Protein AF-A0A958GA32-F1 (afdb_monomer)

Nearest PDB structures (foldseek):
  3kow-assembly4_B  TM=4.285E-01  e=5.806E-02  Acetoanaerobium sticklandii
  7nn4-assembly2_C  TM=4.479E-01  e=2.419E-01  Mycobacterium tuberculosis H37Rv
  8ezj-assembly1_D  TM=4.634E-01  e=1.148E+00  Saccharomyces cerevisiae
  5ucz-assembly1_B  TM=3.513E-01  e=8.573E+00  Helicobacter pylori 26695
  5ud0-assembly1_B  TM=3.486E-01  e=9.148E+00  Helicobacter pylori 26695

Mean predicted aligned error: 6.43 Å

pLDDT: mean 83.07, std 12.62, range [44.09, 96.19]

Foldseek 3Di:
DDDLQRVVVVVVCVQFVQAQEEEEPAADVVVDDCPDPVCSNCVCQVVCVPDRYHYDHHHADDLVLLVVLLVPHRYEYEYEDDDDADPVVVVSLVVRLVSLVSSVVSVYAYEYEDPDLFPPHHPCRPVSVVSVVSVVVRHPYYHYPDPVNPD

Radius of gyration: 15.38 Å; Cα contacts (8 Å, |Δi|>4): 217; chains: 1; bounding box: 42×34×39 Å

Secondary structure (DSSP, 8-state):
---HHHHHHHHHHHH-TT--EEEEES-HHHH-STT-HHHHHHHHHHTT-STT-EEEE-SS--THHHHHHHTT--EEEEE------SHHHHHHHHHHHHHHHHHHHTT-EEEEEE--SS-SS-S-HHHHHHHHHHHHTS-SEEEESSGGGG-

Structure (mmCIF, N/CA/C/O backbone):
data_AF-A0A958GA32-F1
#
_entry.id   AF-A0A958GA32-F1
#
loop_
_atom_site.group_PDB
_atom_site.id
_atom_site.type_symbol
_atom_site.label_atom_id
_atom_site.label_alt_id
_atom_site.label_comp_id
_atom_site.label_asym_id
_atom_site.label_entity_id
_atom_site.label_seq_id
_atom_site.pdbx_PDB_ins_code
_atom_site.Cartn_x
_atom_site.Cartn_y
_atom_site.Cartn_z
_atom_site.occupancy
_atom_site.B_iso_or_equiv
_atom_site.auth_seq_id
_atom_site.auth_comp_id
_atom_site.auth_asym_id
_atom_site.auth_atom_id
_atom_site.pdbx_PDB_model_num
ATOM 1 N N . MET A 1 1 ? -22.340 12.112 -6.429 1.00 60.81 1 MET A N 1
ATOM 2 C CA . MET A 1 1 ? -21.427 11.149 -7.084 1.00 60.81 1 MET A CA 1
ATOM 3 C C . MET A 1 1 ? -20.323 10.858 -6.091 1.00 60.81 1 MET A C 1
ATOM 5 O O . MET A 1 1 ? -19.828 11.825 -5.529 1.00 60.81 1 MET A O 1
ATOM 9 N N . ALA A 1 2 ? -20.002 9.587 -5.839 1.00 75.19 2 ALA A N 1
ATOM 10 C CA . ALA A 1 2 ? -18.932 9.244 -4.903 1.00 75.19 2 ALA A CA 1
ATOM 11 C C . ALA A 1 2 ? -17.578 9.753 -5.425 1.00 75.19 2 ALA A C 1
ATOM 13 O O . ALA A 1 2 ? -17.315 9.645 -6.630 1.00 75.19 2 ALA A O 1
ATOM 14 N N . THR A 1 3 ? -16.747 10.318 -4.550 1.00 87.31 3 THR A N 1
ATOM 15 C CA . THR A 1 3 ? -15.397 10.778 -4.903 1.00 87.31 3 THR A CA 1
ATOM 16 C C . THR A 1 3 ? -14.500 9.585 -5.246 1.00 87.31 3 THR A C 1
ATOM 18 O O . THR A 1 3 ? -14.797 8.432 -4.920 1.00 87.31 3 THR A O 1
ATOM 21 N N . ALA A 1 4 ? -13.367 9.837 -5.910 1.00 86.25 4 ALA A N 1
ATOM 22 C CA . ALA A 1 4 ? -12.392 8.779 -6.185 1.00 86.25 4 ALA A CA 1
ATOM 23 C C . ALA A 1 4 ? -11.863 8.138 -4.886 1.00 86.25 4 ALA A C 1
ATOM 25 O O . ALA A 1 4 ? -11.597 6.936 -4.856 1.00 86.25 4 ALA A O 1
ATOM 26 N N . ALA A 1 5 ? -11.744 8.918 -3.808 1.00 87.94 5 ALA A N 1
ATOM 27 C CA . ALA A 1 5 ? -11.293 8.426 -2.513 1.00 87.94 5 ALA A CA 1
ATOM 28 C C . ALA A 1 5 ? -12.355 7.564 -1.815 1.00 87.94 5 ALA A C 1
ATOM 30 O O . ALA A 1 5 ? -12.008 6.533 -1.239 1.00 87.94 5 ALA A O 1
ATOM 31 N N . GLU A 1 6 ? -13.638 7.924 -1.913 1.00 89.75 6 GLU A N 1
ATOM 32 C CA . GLU A 1 6 ? -14.747 7.109 -1.404 1.00 89.75 6 GLU A CA 1
ATOM 33 C C . GLU A 1 6 ? -14.824 5.761 -2.126 1.00 89.75 6 GLU A C 1
ATOM 35 O O . GLU A 1 6 ? -14.846 4.716 -1.475 1.00 89.75 6 GLU A O 1
ATOM 40 N N . GLN A 1 7 ? -14.755 5.765 -3.462 1.00 90.56 7 GLN A N 1
ATOM 41 C CA . GLN A 1 7 ? -14.718 4.535 -4.263 1.00 90.56 7 GLN A CA 1
ATOM 42 C C . GLN A 1 7 ? -13.532 3.646 -3.871 1.00 90.56 7 GLN A C 1
ATOM 44 O O . GLN A 1 7 ? -13.683 2.442 -3.664 1.00 90.56 7 GLN A O 1
ATOM 49 N N . LEU A 1 8 ? -12.351 4.244 -3.711 1.00 91.25 8 LEU A N 1
ATOM 50 C CA . LEU A 1 8 ? -11.144 3.533 -3.306 1.00 91.25 8 LEU A CA 1
ATOM 51 C C . LEU A 1 8 ? -11.256 2.969 -1.878 1.00 91.25 8 LEU A C 1
ATOM 53 O O . LEU A 1 8 ? -10.835 1.842 -1.618 1.00 91.25 8 LEU A O 1
ATOM 57 N N . SER A 1 9 ? -11.857 3.724 -0.956 1.00 91.50 9 SER A N 1
ATOM 58 C CA . SER A 1 9 ? -12.128 3.289 0.418 1.00 91.50 9 SER A CA 1
ATOM 59 C C . SER A 1 9 ? -13.092 2.103 0.454 1.00 91.50 9 SER A C 1
ATOM 61 O O . SER A 1 9 ? -12.834 1.118 1.152 1.00 91.50 9 SER A O 1
ATOM 63 N N . GLU A 1 10 ? -14.164 2.140 -0.341 1.00 92.50 10 GLU A N 1
ATOM 64 C CA . GLU A 1 10 ? -15.08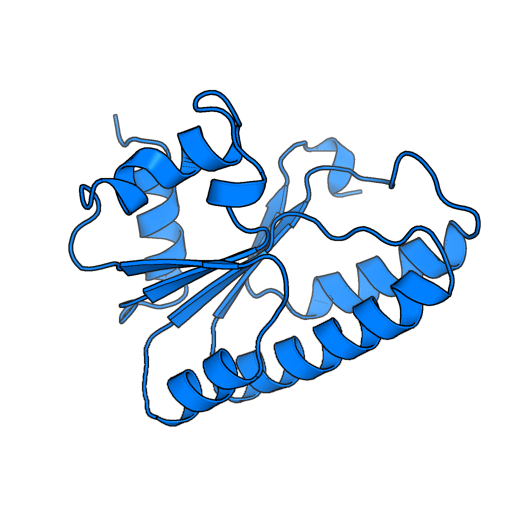2 1.010 -0.485 1.00 92.50 10 GLU A CA 1
ATOM 65 C C . GLU A 1 10 ? -14.363 -0.242 -0.991 1.00 92.50 10 GLU A C 1
ATOM 67 O O . GLU A 1 10 ? -14.554 -1.328 -0.443 1.00 92.50 10 GLU A O 1
ATOM 72 N N . GLU A 1 11 ? -13.508 -0.113 -2.007 1.00 92.56 11 GLU A N 1
ATOM 73 C CA . GLU A 1 11 ? -12.722 -1.236 -2.517 1.00 92.56 11 GLU A CA 1
ATOM 74 C C . GLU A 1 11 ? -11.789 -1.816 -1.452 1.00 92.56 11 GLU A C 1
ATOM 76 O O . GLU A 1 11 ? -11.706 -3.039 -1.295 1.00 92.56 11 GLU A O 1
ATOM 81 N N . TYR A 1 12 ? -11.121 -0.962 -0.676 1.00 94.31 12 TYR A N 1
ATOM 82 C CA . TYR A 1 12 ? -10.272 -1.422 0.417 1.00 94.31 12 TYR A CA 1
ATOM 83 C C . TYR A 1 12 ? -11.067 -2.143 1.502 1.00 94.31 12 TYR A C 1
ATOM 85 O O . TYR A 1 12 ? -10.632 -3.198 1.965 1.00 94.31 12 TYR A O 1
ATOM 93 N N . ARG A 1 13 ? -12.243 -1.628 1.874 1.00 94.19 13 ARG A N 1
ATOM 94 C CA . ARG A 1 13 ? -13.120 -2.260 2.869 1.00 94.19 13 ARG A CA 1
ATOM 95 C C . ARG A 1 13 ? -13.721 -3.568 2.369 1.00 94.19 13 ARG A C 1
ATOM 97 O O . ARG A 1 13 ? -13.852 -4.506 3.144 1.00 94.19 13 ARG A O 1
ATOM 104 N N . ARG A 1 14 ? -14.009 -3.700 1.072 1.00 94.25 14 ARG A N 1
ATOM 105 C CA . ARG A 1 14 ? -14.407 -4.994 0.484 1.00 94.25 14 ARG A CA 1
ATOM 106 C C . ARG A 1 14 ? -13.303 -6.045 0.626 1.00 94.25 14 ARG A C 1
ATOM 108 O O . ARG A 1 14 ? -13.601 -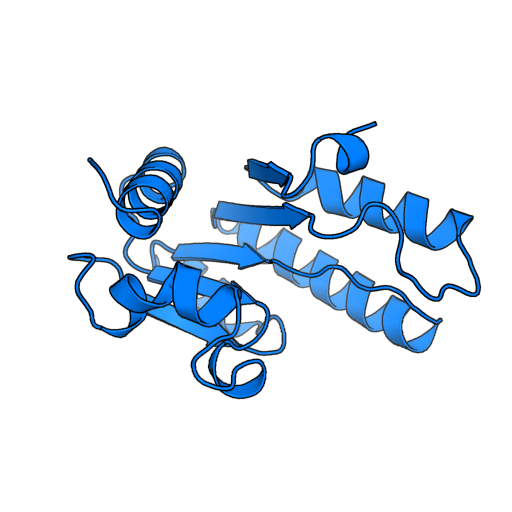7.215 0.838 1.00 94.25 14 ARG A O 1
ATOM 115 N N . LEU A 1 15 ? -12.034 -5.642 0.525 1.00 93.44 15 LEU A N 1
ATOM 116 C CA . LEU A 1 15 ? -10.888 -6.542 0.710 1.00 93.44 15 LEU A CA 1
ATOM 117 C C . LEU A 1 15 ? -10.573 -6.818 2.187 1.00 93.44 15 LEU A C 1
ATOM 119 O O . LEU A 1 15 ? -10.135 -7.923 2.519 1.00 93.44 15 LEU A O 1
ATOM 123 N N . ASN A 1 16 ? -10.754 -5.822 3.053 1.00 94.06 16 ASN A N 1
ATOM 124 C CA . ASN A 1 16 ? -10.552 -5.904 4.495 1.00 94.06 16 ASN A CA 1
ATOM 125 C C . ASN A 1 16 ? -11.690 -5.167 5.233 1.00 94.06 16 ASN A C 1
ATOM 127 O O . ASN A 1 16 ? -11.573 -3.967 5.470 1.00 94.06 16 ASN A O 1
ATOM 131 N N . PRO A 1 17 ? -12.787 -5.848 5.613 1.00 93.56 17 PRO A N 1
ATOM 132 C CA . PRO A 1 17 ? -13.947 -5.190 6.230 1.00 93.56 17 PRO A CA 1
ATOM 133 C C . PRO A 1 17 ? -13.645 -4.467 7.543 1.00 93.56 17 PRO A C 1
ATOM 135 O O . PRO A 1 17 ? -14.303 -3.484 7.865 1.00 93.56 17 PRO A O 1
ATOM 138 N N . ALA A 1 18 ? -12.630 -4.927 8.275 1.00 93.62 18 ALA A N 1
ATOM 139 C CA . ALA A 1 18 ? -12.189 -4.334 9.530 1.00 93.62 18 ALA A CA 1
ATOM 140 C C . ALA A 1 18 ? -11.065 -3.299 9.338 1.00 93.62 18 ALA A C 1
ATOM 142 O O . ALA A 1 18 ? -10.332 -3.033 10.277 1.00 93.62 18 ALA A O 1
ATOM 143 N N . LEU A 1 19 ? -10.867 -2.766 8.126 1.00 94.94 19 LEU A N 1
ATOM 144 C CA . LEU A 1 19 ? -9.752 -1.877 7.796 1.00 94.94 19 LEU A CA 1
ATOM 145 C C . LEU A 1 19 ? -9.680 -0.645 8.707 1.00 94.94 19 LEU A C 1
ATOM 147 O O . LEU A 1 19 ? -10.563 0.206 8.684 1.00 94.94 19 LEU A O 1
ATOM 151 N N . GLU A 1 20 ? -8.547 -0.506 9.387 1.00 94.44 20 GLU A N 1
ATOM 152 C CA . GLU A 1 20 ? -8.201 0.646 10.226 1.00 94.44 20 GLU A CA 1
ATOM 153 C C . GLU A 1 20 ? -7.097 1.496 9.592 1.00 94.44 20 GLU A C 1
ATOM 155 O O . GLU A 1 20 ? -7.000 2.698 9.841 1.00 94.44 20 GLU A O 1
ATOM 160 N N . LYS A 1 21 ? -6.220 0.874 8.790 1.00 95.12 21 LYS A N 1
ATOM 161 C CA . LYS A 1 21 ? -5.026 1.543 8.269 1.00 95.12 21 LYS A CA 1
ATOM 162 C C . LYS A 1 21 ? -4.664 1.139 6.844 1.00 95.12 21 LYS A C 1
ATOM 164 O O . LYS A 1 21 ? -4.563 -0.041 6.516 1.00 95.12 21 LYS A O 1
ATOM 169 N N . VAL A 1 22 ? -4.373 2.132 6.012 1.00 95.38 22 VAL A N 1
ATOM 170 C CA . VAL A 1 22 ? -3.847 1.961 4.658 1.00 95.38 22 VAL A CA 1
ATOM 171 C C . VAL A 1 22 ? -2.394 2.411 4.620 1.00 95.38 22 VAL A C 1
ATOM 173 O O . VAL A 1 22 ? -2.059 3.560 4.903 1.00 95.38 22 VAL A O 1
ATOM 176 N N . TYR A 1 23 ? -1.525 1.490 4.231 1.00 95.31 23 TYR A N 1
ATOM 177 C CA . TYR A 1 23 ? -0.138 1.769 3.914 1.00 95.31 23 TYR A CA 1
ATOM 178 C C . TYR A 1 23 ? 0.017 2.051 2.425 1.00 95.31 23 TYR A C 1
ATOM 180 O O . TYR A 1 23 ? -0.482 1.281 1.609 1.00 95.31 23 TYR A O 1
ATOM 188 N N . VAL A 1 24 ? 0.743 3.107 2.057 1.00 93.06 24 VAL A N 1
ATOM 189 C CA . VAL A 1 24 ? 0.952 3.484 0.649 1.00 93.06 24 VAL A CA 1
ATOM 190 C C . VAL A 1 24 ? 2.437 3.510 0.296 1.00 93.06 24 VAL A C 1
ATOM 192 O O . VAL A 1 24 ? 3.260 4.053 1.033 1.00 93.06 24 VAL A O 1
ATOM 195 N N . ILE A 1 25 ? 2.783 2.926 -0.854 1.00 89.31 25 ILE A N 1
ATOM 196 C CA . ILE A 1 25 ? 4.122 3.012 -1.453 1.00 89.31 25 ILE A CA 1
ATOM 197 C C . ILE A 1 25 ? 3.986 3.515 -2.894 1.00 89.31 25 ILE A C 1
ATOM 199 O O . ILE A 1 25 ? 3.254 2.890 -3.670 1.00 89.31 25 ILE A O 1
ATOM 203 N N . PRO A 1 26 ? 4.730 4.552 -3.317 1.00 87.38 26 PRO A N 1
ATOM 204 C CA . PRO A 1 26 ? 5.789 5.263 -2.585 1.00 87.38 26 PRO A CA 1
ATOM 205 C C . PRO A 1 26 ? 5.264 6.298 -1.575 1.00 87.38 26 PRO A C 1
ATOM 207 O O . PRO A 1 26 ? 4.060 6.486 -1.424 1.00 87.38 26 PRO A O 1
ATOM 210 N N . ASP A 1 27 ? 6.192 6.967 -0.886 1.00 86.75 27 ASP A N 1
ATOM 211 C CA . ASP A 1 27 ? 5.879 8.037 0.061 1.00 86.75 27 ASP A CA 1
ATOM 212 C C . ASP A 1 27 ? 5.262 9.240 -0.659 1.00 86.75 27 ASP A C 1
ATOM 214 O O . ASP A 1 27 ? 5.926 9.878 -1.477 1.00 86.75 27 ASP A O 1
ATOM 218 N N . ILE A 1 28 ? 4.005 9.551 -0.341 1.00 85.38 28 ILE A N 1
ATOM 219 C CA . ILE A 1 28 ? 3.238 10.603 -1.008 1.00 85.38 28 ILE A CA 1
ATOM 220 C C . ILE A 1 28 ? 3.920 11.957 -0.796 1.00 85.38 28 ILE A C 1
ATOM 222 O O . ILE A 1 28 ? 4.066 12.711 -1.753 1.00 85.38 28 ILE A O 1
ATOM 226 N N . ALA A 1 29 ? 4.418 12.235 0.413 1.00 77.69 29 ALA A N 1
ATOM 227 C CA . ALA A 1 29 ? 5.045 13.515 0.741 1.00 77.69 29 ALA A CA 1
ATOM 228 C C . ALA A 1 29 ? 6.337 13.757 -0.055 1.00 77.69 29 ALA A C 1
ATOM 230 O O . ALA A 1 29 ? 6.575 14.855 -0.551 1.00 77.69 29 ALA A O 1
ATOM 231 N N . ARG A 1 30 ? 7.164 12.719 -0.229 1.00 70.56 30 ARG A N 1
ATOM 232 C CA . ARG A 1 30 ? 8.406 12.810 -1.016 1.00 70.56 30 ARG A CA 1
ATOM 233 C C . ARG A 1 30 ? 8.178 12.890 -2.517 1.00 70.56 30 ARG A C 1
ATOM 235 O O . ARG A 1 30 ? 9.020 13.429 -3.227 1.00 70.56 30 ARG A O 1
ATOM 242 N N . VAL A 1 31 ? 7.094 12.298 -3.003 1.00 66.06 31 VAL A N 1
ATOM 243 C CA . VAL A 1 31 ? 6.808 12.188 -4.438 1.00 66.06 31 VAL A CA 1
ATOM 244 C C . VAL A 1 31 ? 6.028 13.401 -4.964 1.00 66.06 31 VAL A C 1
ATOM 246 O O . VAL A 1 31 ? 5.889 13.554 -6.175 1.00 66.06 31 VAL A O 1
ATOM 249 N N . SER A 1 32 ? 5.545 14.295 -4.096 1.00 56.69 32 SER A N 1
ATOM 250 C CA . SER A 1 32 ? 4.480 15.222 -4.470 1.00 56.69 32 SER A CA 1
ATOM 251 C C . SER A 1 32 ? 4.718 16.688 -4.098 1.00 56.69 32 SER A C 1
ATOM 253 O O . SER A 1 32 ? 4.523 17.093 -2.957 1.00 56.69 32 SER A O 1
ATOM 255 N N . ALA A 1 33 ? 4.931 17.524 -5.118 1.00 60.09 33 ALA A N 1
ATOM 256 C CA . ALA A 1 33 ? 4.302 18.848 -5.166 1.00 60.09 33 ALA A CA 1
ATOM 257 C C . ALA A 1 33 ? 2.767 18.672 -5.180 1.00 60.09 33 ALA A C 1
ATOM 259 O O . ALA A 1 33 ? 2.297 17.666 -5.700 1.00 60.09 33 ALA A O 1
ATOM 260 N N . GLN A 1 34 ? 1.976 19.611 -4.650 1.00 58.03 34 GLN A N 1
ATOM 261 C CA . GLN A 1 34 ? 0.518 19.490 -4.392 1.00 58.03 34 GLN A CA 1
ATOM 262 C C . GLN A 1 34 ? -0.376 19.020 -5.575 1.00 58.03 34 GLN A C 1
ATOM 264 O O . GLN A 1 34 ? -1.546 18.721 -5.371 1.00 58.03 34 GLN A O 1
ATOM 269 N N . ASN A 1 35 ? 0.160 18.891 -6.794 1.00 59.19 35 ASN A N 1
ATOM 270 C CA . ASN A 1 35 ? -0.554 18.466 -8.004 1.00 59.19 35 ASN A CA 1
ATOM 271 C C . ASN A 1 35 ? -0.181 17.057 -8.510 1.00 59.19 35 ASN A C 1
ATOM 273 O O . ASN A 1 35 ? -0.521 16.704 -9.639 1.00 59.19 35 ASN A O 1
ATOM 277 N N . SER A 1 36 ? 0.548 16.240 -7.739 1.00 77.69 36 SER A N 1
ATOM 278 C CA . SER A 1 36 ? 0.837 14.868 -8.178 1.00 77.69 36 SER A CA 1
ATOM 279 C C . SER A 1 36 ? -0.421 13.990 -8.145 1.00 77.69 36 SER A C 1
ATOM 281 O O . SER A 1 36 ? -1.270 14.131 -7.263 1.00 77.69 36 SER A O 1
ATOM 283 N N . TYR A 1 37 ? -0.513 13.029 -9.071 1.00 82.31 37 TYR A N 1
ATOM 284 C CA . TYR A 1 37 ? -1.606 12.049 -9.112 1.00 82.31 37 TYR A CA 1
ATOM 285 C C . TYR A 1 37 ? -1.829 11.358 -7.756 1.00 82.31 37 TYR A C 1
ATOM 287 O O . TYR A 1 37 ? -2.967 11.214 -7.320 1.00 82.31 37 TYR A O 1
ATOM 295 N N . LEU A 1 38 ? -0.749 10.948 -7.074 1.00 85.75 38 LEU A N 1
ATOM 296 C CA . LEU A 1 38 ? -0.856 10.253 -5.788 1.00 85.75 38 LEU A CA 1
ATOM 297 C C . LEU A 1 38 ? -1.435 11.160 -4.705 1.00 85.75 38 LEU A C 1
ATOM 299 O O . LEU A 1 38 ? -2.280 10.713 -3.938 1.00 85.75 38 LEU A O 1
ATOM 303 N N . PHE A 1 39 ? -1.018 12.424 -4.651 1.00 86.50 39 PHE A N 1
ATOM 304 C CA . PHE A 1 39 ? -1.591 13.354 -3.686 1.00 86.50 39 PHE A CA 1
ATOM 305 C C . PHE A 1 39 ? -3.067 13.597 -3.962 1.00 86.50 39 PHE A C 1
ATOM 307 O O . PHE A 1 39 ? -3.860 13.472 -3.042 1.00 86.50 39 PHE A O 1
ATOM 314 N N . LEU A 1 40 ? -3.461 13.830 -5.216 1.00 86.88 40 LEU A N 1
ATOM 315 C CA . LEU A 1 40 ? -4.873 14.011 -5.565 1.00 86.88 40 LEU A CA 1
ATOM 316 C C . LEU A 1 40 ? -5.721 12.771 -5.241 1.00 86.88 40 LEU A C 1
ATOM 318 O O . LEU A 1 40 ? -6.832 12.915 -4.741 1.00 86.88 40 LEU A O 1
ATOM 322 N N . LEU A 1 41 ? -5.186 11.566 -5.463 1.00 88.69 41 LEU A N 1
ATOM 323 C CA . LEU A 1 41 ? -5.868 10.308 -5.147 1.00 88.69 41 LEU A CA 1
ATOM 324 C C . LEU A 1 41 ? -6.087 10.113 -3.639 1.00 88.69 41 LEU A C 1
ATOM 326 O O . LEU A 1 41 ? -7.113 9.575 -3.230 1.00 88.69 41 LEU A O 1
ATOM 330 N N . TYR A 1 42 ? -5.115 10.517 -2.818 1.00 90.69 42 TYR A N 1
ATOM 331 C CA . TYR A 1 42 ? -5.123 10.287 -1.371 1.00 90.69 42 TYR A CA 1
ATOM 332 C C . TYR A 1 42 ? -5.437 11.527 -0.536 1.00 90.69 42 TYR A C 1
ATOM 334 O O . TYR A 1 42 ? -5.437 11.431 0.689 1.00 90.69 42 TYR A O 1
ATOM 342 N N . ARG A 1 43 ? -5.716 12.675 -1.157 1.00 89.62 43 ARG A N 1
ATOM 343 C CA . ARG A 1 43 ? -5.922 13.951 -0.462 1.00 89.62 43 ARG A CA 1
ATOM 344 C C . ARG A 1 43 ? -6.980 13.833 0.631 1.00 89.62 43 ARG A C 1
ATOM 346 O O . ARG A 1 43 ? -6.699 14.149 1.776 1.00 89.62 43 ARG A O 1
ATOM 353 N N . GLU A 1 44 ? -8.135 13.266 0.302 1.00 90.56 44 GLU A N 1
ATOM 354 C CA . GLU A 1 44 ? -9.240 13.077 1.255 1.00 90.56 44 GLU A CA 1
ATOM 355 C C . GLU A 1 44 ? -8.883 12.109 2.400 1.00 90.56 44 GLU A C 1
ATOM 357 O O . GLU A 1 44 ? -9.369 12.259 3.517 1.00 90.56 44 GLU A O 1
ATOM 362 N N . PHE A 1 45 ? -7.993 11.136 2.169 1.00 91.00 45 PHE A N 1
ATOM 363 C CA . PHE A 1 45 ? -7.469 10.290 3.248 1.00 91.00 45 PHE A CA 1
ATOM 364 C C . PHE A 1 45 ? -6.505 11.064 4.157 1.00 91.00 45 PHE A C 1
ATOM 366 O O . PHE A 1 45 ? -6.529 10.884 5.372 1.00 91.00 45 PHE A O 1
ATOM 373 N N . LEU A 1 46 ? -5.650 11.914 3.579 1.00 88.81 46 LEU A N 1
ATOM 374 C CA . LEU A 1 46 ? -4.683 12.735 4.314 1.00 88.81 46 LEU A CA 1
ATOM 375 C C . LEU A 1 46 ? -5.365 13.836 5.136 1.00 88.81 46 LEU A C 1
ATOM 377 O O . LEU A 1 46 ? -4.930 14.131 6.244 1.00 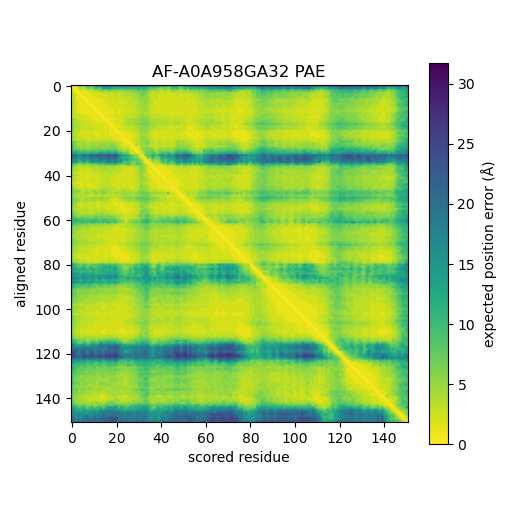88.81 46 LEU A O 1
ATOM 381 N N . GLU A 1 47 ? -6.444 14.409 4.608 1.00 89.00 47 GLU A N 1
ATOM 382 C CA . GLU A 1 47 ? -7.273 15.425 5.267 1.00 89.00 47 GLU A CA 1
ATOM 383 C C . GLU A 1 47 ? -8.227 14.820 6.316 1.00 89.00 47 GLU A C 1
ATOM 385 O O . GLU A 1 47 ? -8.914 15.554 7.023 1.00 89.00 47 GLU A O 1
ATOM 390 N N . GLY A 1 48 ? -8.266 13.487 6.449 1.00 87.00 48 GLY A N 1
ATOM 391 C CA . GLY A 1 48 ? -9.126 12.789 7.410 1.00 87.00 48 GLY A CA 1
ATOM 392 C C . GLY A 1 48 ? -10.605 12.759 7.018 1.00 87.00 48 GLY A C 1
ATOM 393 O O . GLY A 1 48 ? -11.452 12.427 7.845 1.00 87.00 48 GLY A O 1
ATOM 394 N N . SER A 1 49 ? -10.928 13.079 5.763 1.00 88.94 49 SER A N 1
ATOM 395 C CA . SER A 1 49 ? -12.294 13.067 5.230 1.00 88.94 49 SER A CA 1
ATOM 396 C C . SER A 1 49 ? -12.851 11.652 5.055 1.00 88.94 49 SER A C 1
ATOM 398 O O . SER A 1 49 ? -14.065 11.484 5.002 1.00 88.94 49 SER A O 1
ATOM 400 N N . ILE A 1 50 ? -11.990 10.626 5.004 1.00 89.06 50 ILE A N 1
ATOM 401 C CA . ILE A 1 50 ? -12.398 9.214 5.003 1.00 89.06 50 ILE A CA 1
ATOM 402 C C . ILE A 1 50 ? -12.424 8.683 6.450 1.00 89.06 50 ILE A C 1
ATOM 404 O O . ILE A 1 50 ? -11.369 8.372 7.011 1.00 89.06 50 ILE A O 1
ATOM 408 N N . PRO A 1 51 ? -13.604 8.540 7.083 1.00 86.25 51 PRO A N 1
ATOM 409 C CA . PRO A 1 51 ? -13.695 8.227 8.505 1.00 86.25 51 PRO A CA 1
ATOM 410 C C . PRO A 1 51 ? -13.198 6.813 8.819 1.00 86.25 51 PRO A C 1
ATOM 412 O O . PRO A 1 51 ? -13.510 5.855 8.111 1.00 86.25 51 PRO A O 1
ATOM 415 N N . GLY A 1 52 ? -12.466 6.669 9.926 1.00 86.69 52 GLY A N 1
ATOM 416 C CA . GLY A 1 52 ? -12.036 5.369 10.457 1.00 86.69 52 GLY A CA 1
ATOM 417 C C . GLY A 1 52 ? -10.891 4.693 9.697 1.00 86.69 52 GLY A C 1
ATOM 418 O O . GLY A 1 52 ? -10.575 3.548 9.998 1.00 86.69 52 GLY A O 1
ATOM 419 N N . VAL A 1 53 ? -10.263 5.374 8.732 1.00 91.00 53 VAL A N 1
ATOM 420 C CA . VAL A 1 53 ? -9.105 4.847 8.000 1.00 91.00 53 VAL A CA 1
ATOM 421 C C . VAL A 1 53 ? -7.932 5.806 8.137 1.00 91.00 53 VAL A C 1
ATOM 423 O O . VAL A 1 53 ? -7.961 6.922 7.630 1.00 91.00 53 VAL A O 1
ATOM 426 N N . LEU A 1 54 ? -6.866 5.352 8.790 1.00 93.38 54 LEU A N 1
ATOM 427 C CA . LEU A 1 54 ? -5.606 6.083 8.865 1.00 93.38 54 LEU A CA 1
ATOM 428 C C . LEU A 1 54 ? -4.749 5.785 7.638 1.00 93.38 54 LEU A C 1
ATOM 430 O O . LEU A 1 54 ? -4.621 4.629 7.236 1.00 93.38 54 LEU A O 1
ATOM 434 N N . LEU A 1 55 ? -4.093 6.801 7.085 1.00 93.25 55 LEU A N 1
ATOM 435 C CA . LEU A 1 55 ? -3.155 6.628 5.980 1.00 93.25 55 LEU A CA 1
ATOM 436 C C . LEU A 1 55 ? -1.715 6.858 6.438 1.00 93.25 55 LEU A C 1
ATOM 438 O O . LEU A 1 55 ? -1.414 7.815 7.144 1.00 93.25 55 LEU A O 1
ATOM 442 N N . GLU A 1 56 ? -0.807 5.978 6.019 1.00 92.88 56 GLU A N 1
ATOM 443 C CA . GLU A 1 56 ? 0.625 6.114 6.278 1.00 92.88 56 GLU A CA 1
ATOM 444 C C . GLU A 1 56 ? 1.423 5.735 5.022 1.00 92.88 56 GLU A C 1
ATOM 446 O O . GLU A 1 56 ? 1.352 4.600 4.547 1.00 92.88 56 GLU A O 1
ATOM 451 N N . SER A 1 57 ? 2.188 6.676 4.462 1.00 90.94 57 SER A N 1
ATOM 452 C CA . SER A 1 57 ? 2.991 6.453 3.254 1.00 90.94 57 SER A CA 1
ATOM 453 C C . SER A 1 57 ? 4.481 6.314 3.556 1.00 90.94 57 SER A C 1
ATOM 455 O O . SER A 1 57 ? 4.992 6.874 4.523 1.00 90.94 57 SER A O 1
ATOM 457 N N . PHE A 1 58 ? 5.201 5.546 2.737 1.00 88.50 58 PHE A N 1
ATOM 458 C CA . PHE A 1 58 ? 6.646 5.373 2.888 1.00 88.50 58 PHE A CA 1
ATOM 459 C C . PHE A 1 58 ? 7.343 4.983 1.583 1.00 88.50 58 PHE A C 1
ATOM 461 O O . PHE A 1 58 ? 6.771 4.378 0.679 1.00 88.50 58 PHE A O 1
ATOM 468 N N . SER A 1 59 ? 8.633 5.320 1.485 1.00 82.38 59 SER A N 1
ATOM 469 C CA . SER A 1 59 ? 9.421 5.095 0.265 1.00 82.38 59 SER A CA 1
ATOM 470 C C . SER A 1 59 ? 9.802 3.620 0.069 1.00 82.38 59 SER A C 1
ATOM 472 O O . SER A 1 59 ? 10.085 3.192 -1.049 1.00 82.38 59 SER A O 1
ATOM 474 N N . PHE A 1 60 ? 9.833 2.833 1.147 1.00 81.62 60 PHE A N 1
ATOM 475 C CA . PHE A 1 60 ? 10.268 1.439 1.132 1.00 81.62 60 PHE A CA 1
ATOM 476 C C . PHE A 1 60 ? 9.471 0.590 2.117 1.00 81.62 60 PHE A C 1
ATOM 478 O O . PHE A 1 60 ? 9.059 1.057 3.175 1.00 81.62 60 PHE A O 1
ATOM 485 N N . LEU A 1 61 ? 9.284 -0.683 1.774 1.00 79.69 61 LEU A N 1
ATOM 486 C CA . LEU A 1 61 ? 8.552 -1.626 2.606 1.00 79.69 61 LEU A CA 1
ATOM 487 C C . LEU A 1 61 ? 9.303 -1.879 3.918 1.00 79.69 61 LEU A C 1
ATOM 489 O O . LEU A 1 61 ? 10.456 -2.311 3.898 1.00 79.69 61 LEU A O 1
ATOM 493 N N . HIS A 1 62 ? 8.648 -1.604 5.044 1.00 80.00 62 HIS A N 1
ATOM 494 C CA . HIS A 1 62 ? 9.281 -1.653 6.356 1.00 80.00 62 HIS A CA 1
ATOM 495 C C . HIS A 1 62 ? 8.851 -2.910 7.130 1.00 80.00 62 HIS A C 1
ATOM 497 O O . HIS A 1 62 ? 7.647 -3.103 7.301 1.00 80.00 62 HIS A O 1
ATOM 503 N N . PRO A 1 63 ? 9.780 -3.710 7.695 1.00 88.81 63 PRO A N 1
ATOM 504 C CA . PRO A 1 63 ? 9.457 -4.904 8.487 1.00 88.81 63 PRO A CA 1
ATOM 505 C C . PRO A 1 63 ? 8.379 -4.659 9.548 1.00 88.81 63 PRO A C 1
ATOM 507 O O . PRO A 1 63 ? 7.475 -5.468 9.726 1.00 88.81 63 PRO A O 1
ATOM 510 N N . ARG A 1 64 ? 8.411 -3.482 10.190 1.00 91.44 64 ARG A N 1
ATOM 511 C CA . ARG A 1 64 ? 7.417 -3.065 11.197 1.00 91.44 64 ARG A CA 1
ATOM 512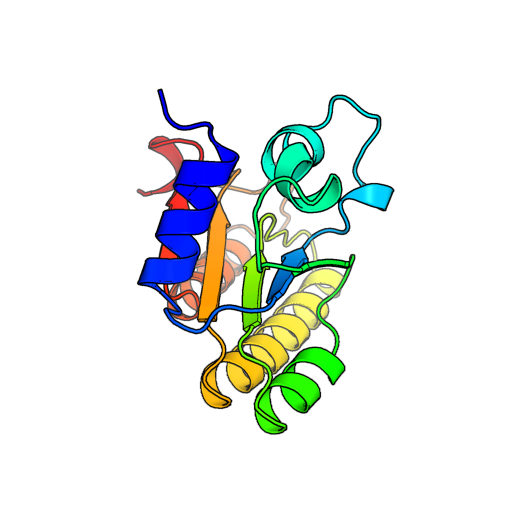 C C . ARG A 1 64 ? 5.957 -3.278 10.784 1.00 91.44 64 ARG A C 1
ATOM 514 O O . ARG A 1 64 ? 5.150 -3.526 11.667 1.00 91.44 64 ARG A O 1
ATOM 521 N N . ILE A 1 65 ? 5.597 -3.159 9.500 1.00 93.00 65 ILE A N 1
ATOM 522 C CA . ILE A 1 65 ? 4.190 -3.321 9.094 1.00 93.00 65 ILE A CA 1
ATOM 523 C C . ILE A 1 65 ? 3.738 -4.775 9.257 1.00 93.00 65 ILE A C 1
ATOM 525 O O . ILE A 1 65 ? 2.591 -5.026 9.603 1.00 93.00 65 ILE A O 1
ATOM 529 N N . VAL A 1 66 ? 4.657 -5.731 9.075 1.00 94.19 66 VAL A N 1
ATOM 530 C CA . VAL A 1 66 ? 4.407 -7.149 9.348 1.00 94.19 66 VAL A CA 1
ATOM 531 C C . VAL A 1 66 ? 4.225 -7.354 10.844 1.00 94.19 66 VAL A C 1
ATOM 533 O O . VAL A 1 66 ? 3.250 -7.967 11.259 1.00 94.19 66 VAL A O 1
ATOM 536 N N . TRP A 1 67 ? 5.102 -6.775 11.668 1.00 94.12 67 TRP A N 1
ATOM 537 C CA . TRP A 1 67 ? 4.973 -6.857 13.128 1.00 94.12 67 TRP A CA 1
ATOM 538 C C . TRP A 1 67 ? 3.672 -6.244 13.647 1.00 94.12 67 TRP A C 1
ATOM 540 O O . TRP A 1 67 ? 3.021 -6.837 14.502 1.00 94.12 67 TRP A O 1
ATOM 550 N N . ARG A 1 68 ? 3.272 -5.076 13.136 1.00 94.38 68 ARG A N 1
ATOM 551 C CA . ARG A 1 68 ? 1.990 -4.448 13.488 1.00 94.38 68 ARG A CA 1
ATOM 552 C C . ARG A 1 68 ? 0.821 -5.336 13.091 1.00 94.38 68 ARG A C 1
ATOM 554 O O . ARG A 1 68 ? -0.081 -5.542 13.898 1.00 94.38 68 ARG A O 1
ATOM 561 N N . ARG A 1 69 ? 0.885 -5.937 11.900 1.00 94.25 69 ARG A N 1
ATOM 562 C CA . ARG A 1 69 ? -0.138 -6.876 11.448 1.00 94.25 69 ARG A CA 1
ATOM 563 C C . ARG A 1 69 ? -0.238 -8.106 12.354 1.00 94.25 69 ARG A C 1
ATOM 565 O O . ARG A 1 69 ? -1.339 -8.468 12.748 1.00 94.25 69 ARG A O 1
ATOM 572 N N . LEU A 1 70 ? 0.892 -8.692 12.750 1.00 94.38 70 LEU A N 1
ATOM 573 C CA . LEU A 1 70 ? 0.937 -9.817 13.695 1.00 94.38 70 LEU A CA 1
ATOM 574 C C . LEU A 1 70 ? 0.386 -9.461 15.087 1.00 94.38 70 LEU A C 1
ATOM 576 O O . LEU A 1 70 ? -0.075 -10.345 15.798 1.00 94.38 70 LEU A O 1
ATOM 580 N N . ARG A 1 71 ? 0.395 -8.178 15.469 1.00 95.44 71 ARG A N 1
ATOM 581 C CA . ARG A 1 71 ? -0.234 -7.667 16.701 1.00 95.44 71 ARG A CA 1
ATOM 582 C C . ARG A 1 71 ? -1.721 -7.326 16.545 1.00 95.44 71 ARG A C 1
ATOM 584 O O . ARG A 1 71 ? -2.303 -6.762 17.463 1.00 95.44 71 ARG A O 1
ATOM 591 N N . GLY A 1 72 ? -2.328 -7.652 15.405 1.00 94.12 72 GLY A N 1
ATOM 592 C CA . GLY A 1 72 ? -3.763 -7.494 15.172 1.00 94.12 72 GLY A CA 1
ATOM 593 C C . GL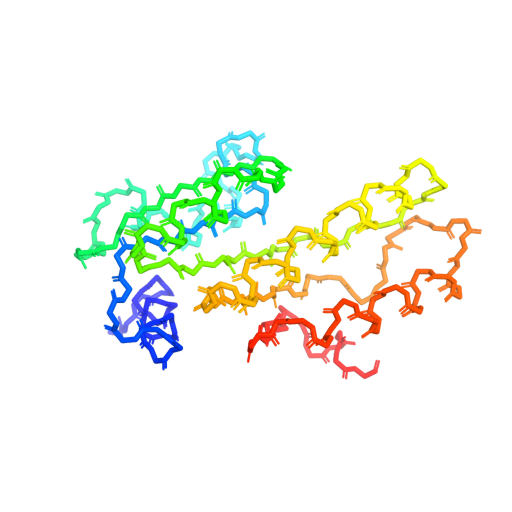Y A 1 72 ? -4.173 -6.229 14.417 1.00 94.12 72 GLY A C 1
ATOM 594 O O . GLY A 1 72 ? -5.362 -6.074 14.161 1.00 94.12 72 GLY A O 1
ATOM 595 N N . GLU A 1 73 ? -3.235 -5.364 14.002 1.00 95.56 73 GLU A N 1
ATOM 596 C CA . GLU A 1 73 ? -3.565 -4.162 13.216 1.00 95.56 73 GLU A CA 1
ATOM 597 C C . GLU A 1 73 ? -4.273 -4.548 11.917 1.00 95.56 73 GLU A C 1
ATOM 599 O O . GLU A 1 73 ? -3.715 -5.295 11.104 1.00 95.56 73 GLU A O 1
ATOM 604 N N . GLN A 1 74 ? -5.473 -4.022 11.677 1.00 95.81 74 GLN A N 1
ATOM 605 C CA . GLN A 1 74 ? -6.235 -4.308 10.464 1.00 95.81 74 GLN A CA 1
ATOM 606 C C . GLN A 1 74 ? -5.796 -3.400 9.319 1.00 95.81 74 GLN A C 1
ATOM 608 O O . GLN A 1 74 ? -6.436 -2.400 8.998 1.00 95.81 74 GLN A O 1
ATOM 613 N N . SER A 1 75 ? -4.678 -3.763 8.689 1.00 95.44 75 SER A N 1
ATOM 614 C CA . SER A 1 75 ? -4.079 -2.958 7.629 1.00 95.44 75 SER A CA 1
ATOM 615 C C . SER A 1 75 ? -4.216 -3.538 6.221 1.00 95.44 75 SER A C 1
ATOM 617 O O . SER A 1 75 ? -4.390 -4.744 6.009 1.00 95.44 75 SER A O 1
ATOM 619 N N . LEU A 1 76 ? -4.125 -2.640 5.243 1.00 96.19 76 LEU A N 1
ATOM 620 C CA . LEU A 1 76 ? -3.986 -2.936 3.823 1.00 96.19 76 LEU A CA 1
ATOM 621 C C . LEU A 1 76 ? -2.796 -2.157 3.266 1.00 96.19 76 LEU A C 1
ATOM 623 O O . LEU A 1 76 ? -2.588 -1.000 3.610 1.00 96.19 76 LEU A O 1
ATOM 627 N N . LEU A 1 77 ? -2.027 -2.774 2.375 1.00 95.38 77 LEU A N 1
ATOM 628 C CA . LEU A 1 77 ? -0.925 -2.136 1.668 1.00 95.38 77 LEU A CA 1
ATOM 629 C C . LEU A 1 77 ? -1.304 -1.876 0.211 1.00 95.38 77 LEU A C 1
ATOM 631 O O . LEU A 1 77 ? -1.543 -2.824 -0.531 1.00 95.38 77 LEU A O 1
ATOM 635 N N . HIS A 1 78 ? -1.261 -0.620 -0.224 1.00 94.44 78 HIS A N 1
ATOM 636 C CA . HIS A 1 78 ? -1.374 -0.236 -1.622 1.00 94.44 78 HIS A CA 1
ATOM 637 C C . HIS A 1 78 ? -0.016 0.191 -2.193 1.00 94.44 78 HIS A C 1
ATOM 639 O O . HIS A 1 78 ? 0.559 1.223 -1.849 1.00 94.44 78 HIS A O 1
ATOM 645 N N . HIS A 1 79 ? 0.507 -0.623 -3.102 1.00 90.94 79 HIS A N 1
ATOM 646 C CA . HIS A 1 79 ? 1.731 -0.350 -3.839 1.00 90.94 79 HIS A CA 1
ATOM 647 C C . HIS A 1 79 ? 1.411 0.203 -5.233 1.00 90.94 79 HIS A C 1
ATOM 649 O O . HIS A 1 79 ? 0.654 -0.417 -5.972 1.00 90.94 79 HIS A O 1
ATOM 655 N N . HIS A 1 80 ? 2.010 1.321 -5.639 1.00 86.25 80 HIS A N 1
ATOM 656 C CA . HIS A 1 80 ? 1.769 1.909 -6.960 1.00 86.25 80 HIS A CA 1
ATOM 657 C C . HIS A 1 80 ? 2.865 1.600 -7.979 1.00 86.25 80 HIS A C 1
ATOM 659 O O . HIS A 1 80 ? 2.555 1.341 -9.134 1.00 86.25 80 HIS A O 1
ATOM 665 N N . TRP A 1 81 ? 4.148 1.594 -7.622 1.00 76.44 81 TRP A N 1
ATOM 666 C CA . TRP A 1 81 ? 5.210 1.539 -8.639 1.00 76.44 81 TRP A CA 1
ATOM 667 C C . TRP A 1 81 ? 6.148 0.364 -8.431 1.00 76.44 81 TRP A C 1
ATOM 669 O O . TRP A 1 81 ? 6.942 0.331 -7.494 1.00 76.44 81 TRP A O 1
ATOM 679 N N . PHE A 1 82 ? 6.069 -0.616 -9.332 1.00 70.56 82 PHE A N 1
ATOM 680 C CA . PHE A 1 82 ? 7.106 -1.632 -9.465 1.00 70.56 82 PHE A CA 1
ATOM 681 C C . PHE A 1 82 ? 8.074 -1.202 -10.563 1.00 70.56 82 PHE A C 1
ATOM 683 O O . PHE A 1 82 ? 7.712 -1.191 -11.742 1.00 70.56 82 PHE A O 1
ATOM 690 N N . GLU A 1 83 ? 9.300 -0.866 -10.179 1.00 66.19 83 GLU A N 1
ATOM 691 C CA . GLU A 1 83 ? 10.362 -0.472 -11.098 1.00 66.19 83 GLU A CA 1
ATOM 692 C C . GLU A 1 83 ? 11.583 -1.368 -10.906 1.00 66.19 83 GLU A C 1
ATOM 694 O O . GLU A 1 83 ? 12.077 -1.561 -9.794 1.00 66.19 83 GLU A O 1
ATOM 699 N N . PHE A 1 84 ? 12.043 -1.939 -12.015 1.00 64.38 84 PHE A N 1
ATOM 700 C CA . PHE A 1 84 ? 13.252 -2.742 -12.095 1.00 64.38 84 PHE A CA 1
ATOM 701 C C . PHE A 1 84 ? 14.075 -2.200 -13.258 1.00 64.38 84 PHE A C 1
ATOM 703 O O . PHE 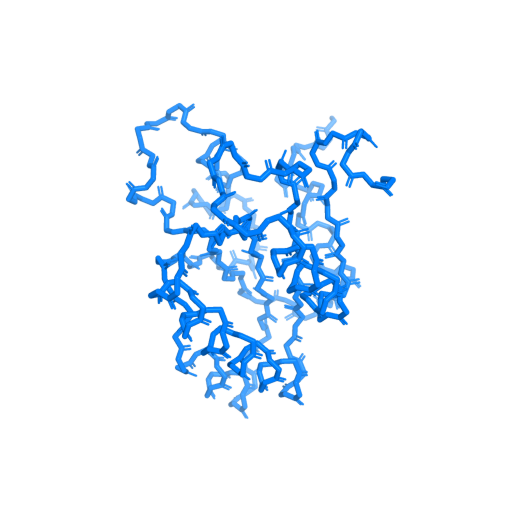A 1 84 ? 13.625 -2.254 -14.404 1.00 64.38 84 PHE A O 1
ATOM 710 N N . HIS A 1 85 ? 15.264 -1.686 -12.952 1.00 65.00 85 HIS A N 1
ATOM 711 C CA . HIS A 1 85 ? 16.130 -1.012 -13.922 1.00 65.00 85 HIS A CA 1
ATOM 712 C C . HIS A 1 85 ? 17.489 -1.719 -14.074 1.00 65.00 85 HIS A C 1
ATOM 714 O O . HIS A 1 85 ? 18.032 -1.774 -15.174 1.00 65.00 85 HIS A O 1
ATOM 720 N N . ASN A 1 86 ? 18.031 -2.304 -12.997 1.00 67.44 86 ASN A N 1
ATOM 721 C CA . ASN A 1 86 ? 19.352 -2.950 -12.972 1.00 67.44 86 ASN A CA 1
ATOM 722 C C . ASN A 1 86 ? 19.491 -4.029 -11.867 1.00 67.44 86 ASN A C 1
ATOM 724 O O . ASN A 1 86 ? 18.592 -4.236 -11.049 1.00 67.44 86 ASN A O 1
ATOM 728 N N . LEU A 1 87 ? 20.646 -4.704 -11.801 1.00 68.69 87 LEU A N 1
ATOM 729 C CA . LEU A 1 87 ? 20.956 -5.723 -10.781 1.00 68.69 87 LEU A CA 1
ATOM 730 C C . LEU A 1 87 ? 20.883 -5.199 -9.336 1.00 68.69 87 LEU A C 1
ATOM 732 O O . LEU A 1 87 ? 20.444 -5.923 -8.449 1.00 68.69 87 LEU A O 1
ATOM 736 N N . ARG A 1 88 ? 21.214 -3.928 -9.077 1.00 70.75 88 ARG A N 1
ATOM 737 C CA . ARG A 1 88 ? 21.050 -3.335 -7.736 1.00 70.75 88 ARG A CA 1
ATOM 738 C C . ARG A 1 88 ? 19.572 -3.262 -7.339 1.00 70.75 88 ARG A C 1
ATOM 740 O O . ARG A 1 88 ? 19.219 -3.535 -6.196 1.00 70.75 88 ARG A O 1
ATOM 747 N N . THR A 1 89 ? 18.685 -2.980 -8.296 1.00 74.81 89 THR A N 1
ATOM 748 C CA . THR A 1 89 ? 17.233 -3.051 -8.074 1.00 74.81 89 THR A CA 1
ATOM 749 C C . THR A 1 89 ? 16.706 -4.485 -7.950 1.00 74.81 89 THR A C 1
ATOM 751 O O . THR A 1 89 ? 15.638 -4.668 -7.376 1.00 74.81 89 THR A O 1
ATOM 754 N N . PHE A 1 90 ? 17.447 -5.511 -8.391 1.00 79.00 90 PHE A N 1
ATOM 755 C CA . PHE A 1 90 ? 17.057 -6.920 -8.229 1.00 79.00 90 PHE A CA 1
ATOM 756 C C . PHE A 1 90 ? 16.959 -7.325 -6.759 1.00 79.00 90 PHE A C 1
ATOM 758 O O . PHE A 1 90 ? 15.936 -7.852 -6.330 1.00 79.00 90 PHE A O 1
ATOM 765 N N . LEU A 1 91 ? 17.998 -7.022 -5.976 1.00 81.44 91 LEU A N 1
ATOM 766 C CA . LEU A 1 91 ? 18.019 -7.323 -4.544 1.00 81.44 91 LEU A CA 1
ATOM 767 C C . LEU A 1 91 ? 16.898 -6.584 -3.808 1.00 81.44 91 LEU A C 1
ATOM 769 O O . LEU A 1 91 ? 16.219 -7.173 -2.972 1.00 81.44 91 LEU A O 1
ATOM 773 N N . ASN A 1 92 ? 16.623 -5.334 -4.191 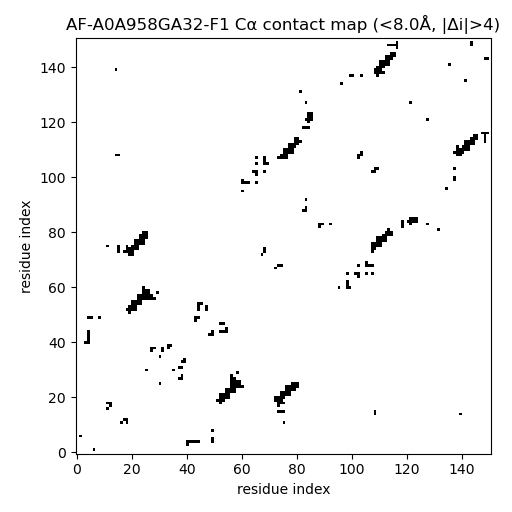1.00 81.44 92 ASN A N 1
ATOM 774 C CA . ASN A 1 92 ? 15.495 -4.575 -3.648 1.00 81.44 92 ASN A CA 1
ATOM 775 C C . ASN A 1 92 ? 14.144 -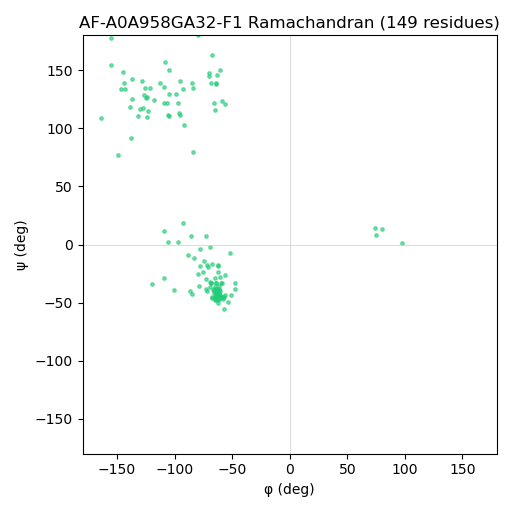5.219 -3.986 1.00 81.44 92 ASN A C 1
ATOM 777 O O . ASN A 1 92 ? 13.237 -5.214 -3.156 1.00 81.44 92 ASN A O 1
ATOM 781 N N . VAL A 1 93 ? 13.993 -5.775 -5.191 1.00 82.62 93 VAL A N 1
ATOM 782 C CA . VAL A 1 93 ? 12.790 -6.519 -5.583 1.00 82.62 93 VAL A CA 1
ATOM 783 C C . VAL A 1 93 ? 12.641 -7.785 -4.746 1.00 82.62 93 VAL A C 1
ATOM 785 O O . VAL A 1 93 ? 11.559 -8.006 -4.213 1.00 82.62 93 VAL A O 1
ATOM 788 N N . LEU A 1 94 ? 13.700 -8.583 -4.582 1.00 84.56 94 LEU A N 1
ATOM 789 C CA . LEU A 1 94 ? 13.661 -9.791 -3.751 1.00 84.56 94 LEU A CA 1
ATOM 790 C C . LEU A 1 94 ? 13.338 -9.466 -2.291 1.00 84.56 94 LEU A C 1
ATOM 792 O O . LEU A 1 94 ? 12.476 -10.108 -1.696 1.00 84.56 94 LEU A O 1
ATOM 796 N N . TRP A 1 95 ? 13.961 -8.424 -1.742 1.00 85.81 95 TRP A N 1
ATOM 797 C CA . TRP A 1 95 ? 13.670 -7.925 -0.400 1.00 85.81 95 TRP A CA 1
ATOM 798 C C . TRP A 1 95 ? 12.202 -7.520 -0.251 1.00 85.81 95 TRP A C 1
ATOM 800 O O . TRP A 1 95 ? 11.531 -7.930 0.696 1.00 85.81 95 TRP A O 1
ATOM 810 N N . LYS A 1 96 ? 11.664 -6.759 -1.212 1.00 87.12 96 LYS A N 1
ATOM 811 C CA . LYS A 1 96 ? 10.242 -6.399 -1.222 1.00 87.12 96 LYS A CA 1
ATOM 812 C C . LYS A 1 96 ? 9.356 -7.641 -1.314 1.00 87.12 96 LYS A C 1
ATOM 814 O O . LYS A 1 96 ? 8.422 -7.753 -0.531 1.00 87.12 96 LYS A O 1
ATOM 819 N N . LEU A 1 97 ? 9.648 -8.574 -2.220 1.00 87.94 97 LEU A N 1
ATOM 820 C CA . LEU A 1 97 ? 8.891 -9.821 -2.376 1.00 87.94 97 LEU A CA 1
ATOM 821 C C . LEU A 1 97 ? 8.853 -10.618 -1.069 1.00 87.94 97 LEU A C 1
ATOM 823 O O . LEU A 1 97 ? 7.779 -11.059 -0.667 1.00 87.94 97 LEU A O 1
ATOM 827 N N . PHE A 1 98 ? 9.988 -10.754 -0.385 1.00 90.56 98 PHE A N 1
ATOM 828 C CA . PHE A 1 98 ? 10.078 -11.424 0.910 1.00 90.56 98 PHE A CA 1
ATOM 829 C C . PHE A 1 98 ? 9.144 -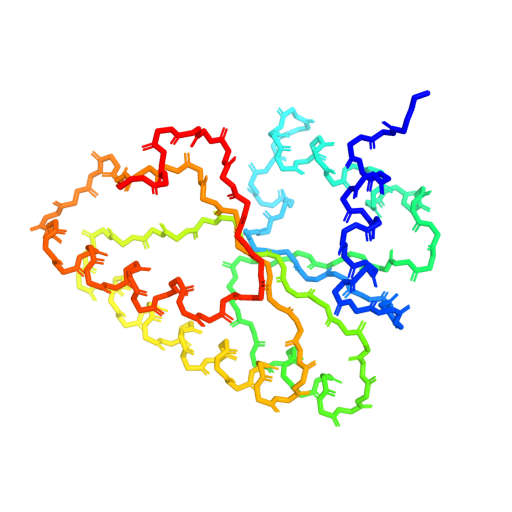10.786 1.947 1.00 90.56 98 PHE A C 1
ATOM 831 O O . PHE A 1 98 ? 8.257 -11.452 2.480 1.00 90.56 98 PHE A O 1
ATOM 838 N N . TRP A 1 99 ? 9.262 -9.477 2.177 1.00 91.62 99 TRP A N 1
ATOM 839 C CA . TRP A 1 99 ? 8.446 -8.785 3.179 1.00 91.62 99 TRP A CA 1
ATOM 840 C C . TRP A 1 99 ? 6.965 -8.689 2.807 1.00 91.62 99 TRP A C 1
ATOM 842 O O . TRP A 1 99 ? 6.116 -8.764 3.692 1.00 91.62 99 TRP A O 1
ATOM 852 N N . LEU A 1 100 ? 6.629 -8.572 1.519 1.00 91.38 100 LEU A N 1
ATOM 853 C CA . LEU A 1 100 ? 5.240 -8.643 1.058 1.00 91.38 100 LEU A CA 1
ATOM 854 C C . LEU A 1 100 ? 4.644 -10.022 1.296 1.00 91.38 100 LEU A C 1
ATOM 856 O O . LEU A 1 100 ? 3.487 -10.127 1.696 1.00 91.38 100 LEU A O 1
ATOM 860 N N . SER A 1 101 ? 5.432 -11.070 1.061 1.00 92.12 101 SER A N 1
ATOM 861 C CA . SER A 1 101 ? 4.997 -12.441 1.305 1.00 92.12 101 SER A CA 1
ATOM 862 C C . SER A 1 101 ? 4.720 -12.639 2.791 1.00 92.12 101 SER A C 1
ATOM 864 O O . SER A 1 101 ? 3.641 -13.106 3.141 1.00 92.12 101 SER A O 1
ATOM 866 N N . LEU A 1 102 ? 5.617 -12.182 3.671 1.00 94.06 102 LEU A N 1
ATOM 867 C CA . LEU A 1 102 ? 5.393 -12.217 5.120 1.00 94.06 102 LEU A CA 1
ATOM 868 C C . LEU A 1 102 ? 4.172 -11.395 5.552 1.00 94.06 102 LEU A C 1
ATOM 870 O O . LEU A 1 102 ? 3.374 -11.866 6.357 1.00 94.06 102 LEU A O 1
ATOM 874 N N . TYR A 1 103 ? 3.982 -10.197 4.996 1.00 94.62 103 TYR A N 1
ATOM 875 C CA . TYR A 1 103 ? 2.810 -9.370 5.289 1.00 94.62 103 TYR A CA 1
ATOM 876 C C . TYR A 1 103 ? 1.501 -10.062 4.889 1.00 94.62 103 TYR A C 1
ATOM 878 O O . TYR A 1 103 ? 0.542 -10.078 5.661 1.00 94.62 103 TYR A O 1
ATOM 886 N N . ARG A 1 104 ? 1.472 -10.684 3.705 1.00 93.94 104 ARG A N 1
ATOM 887 C CA . ARG A 1 104 ? 0.330 -11.474 3.236 1.00 93.94 104 ARG A CA 1
ATOM 888 C C . ARG A 1 104 ? 0.088 -12.700 4.114 1.00 93.94 104 ARG A C 1
ATOM 890 O O . ARG A 1 104 ? -1.062 -12.977 4.438 1.00 93.94 104 ARG A O 1
ATOM 897 N N . LEU A 1 105 ? 1.143 -13.416 4.505 1.00 93.88 105 LEU A N 1
ATOM 898 C CA . LEU A 1 105 ? 1.045 -14.581 5.392 1.00 93.88 105 LEU A CA 1
ATOM 899 C C . LEU A 1 105 ? 0.528 -14.199 6.786 1.00 93.88 105 LEU A C 1
ATOM 901 O O . LEU A 1 105 ? -0.248 -14.948 7.366 1.00 93.88 105 LEU A O 1
ATOM 905 N N . ALA A 1 106 ? 0.851 -13.000 7.276 1.00 94.00 106 ALA A N 1
ATOM 906 C CA . ALA A 1 106 ? 0.258 -12.420 8.484 1.00 94.00 106 ALA A CA 1
ATOM 907 C C . ALA A 1 106 ? -1.209 -11.958 8.293 1.00 94.00 106 ALA A C 1
ATOM 909 O O . ALA A 1 106 ? -1.780 -11.296 9.156 1.00 94.00 106 ALA A O 1
ATOM 910 N N . GLY A 1 107 ? -1.835 -12.253 7.150 1.00 93.38 107 GLY A N 1
ATOM 911 C CA . GLY A 1 107 ? -3.222 -11.899 6.847 1.00 93.38 107 GLY A CA 1
ATOM 912 C C . GLY A 1 107 ? -3.421 -10.454 6.386 1.00 93.38 107 GLY A C 1
ATOM 913 O O . GLY A 1 107 ? -4.556 -9.975 6.383 1.00 93.38 107 GLY A O 1
ATOM 914 N N . GLY A 1 108 ? -2.347 -9.736 6.047 1.00 94.88 108 GLY A N 1
ATOM 915 C CA . GLY A 1 108 ? -2.417 -8.406 5.446 1.00 94.88 108 GLY A CA 1
ATOM 916 C C . GLY A 1 108 ? -2.940 -8.458 4.008 1.00 94.88 108 GLY A C 1
ATOM 917 O O . GLY A 1 108 ? -2.661 -9.397 3.255 1.00 94.88 108 GLY A O 1
ATOM 918 N N . LYS A 1 109 ? -3.705 -7.440 3.603 1.00 95.75 109 LYS A N 1
ATOM 919 C CA . LYS A 1 109 ? -4.217 -7.320 2.229 1.00 95.75 109 LYS A CA 1
ATOM 920 C C . LYS A 1 109 ? -3.306 -6.435 1.396 1.00 95.75 109 LYS A C 1
ATOM 922 O O . LYS A 1 109 ? -2.790 -5.438 1.880 1.00 95.75 109 LYS A O 1
ATOM 927 N N . ILE A 1 110 ? -3.100 -6.807 0.138 1.00 95.00 110 ILE A N 1
ATOM 928 C CA . ILE A 1 110 ? -2.177 -6.111 -0.766 1.00 95.00 110 ILE A CA 1
ATOM 929 C C . ILE A 1 110 ? -2.942 -5.704 -2.019 1.00 95.00 110 ILE A C 1
ATOM 931 O O . ILE A 1 110 ? -3.538 -6.558 -2.676 1.00 95.00 110 ILE A O 1
ATOM 935 N N . VAL A 1 111 ? -2.884 -4.425 -2.362 1.00 94.50 111 VAL A N 1
ATOM 936 C CA . VAL A 1 111 ? -3.370 -3.846 -3.613 1.00 94.50 111 VAL A CA 1
ATOM 937 C C . VAL A 1 111 ? -2.163 -3.363 -4.404 1.00 94.50 111 VAL A C 1
ATOM 939 O O . VAL A 1 111 ? -1.217 -2.802 -3.846 1.00 94.50 111 VAL A O 1
ATOM 942 N N . TRP A 1 112 ? -2.172 -3.595 -5.710 1.00 91.81 112 TRP A N 1
ATOM 943 C CA . TRP A 1 112 ? -1.115 -3.130 -6.596 1.00 91.81 112 TRP A CA 1
ATOM 944 C C . TRP A 1 112 ? -1.693 -2.349 -7.768 1.00 91.81 112 TRP A C 1
ATOM 946 O O . TRP A 1 112 ? -2.405 -2.918 -8.587 1.00 91.81 112 TRP A O 1
ATOM 956 N N . THR A 1 113 ? -1.357 -1.067 -7.892 1.00 88.56 113 THR A N 1
ATOM 957 C CA . THR A 1 113 ? -1.617 -0.329 -9.132 1.00 88.56 113 THR A CA 1
ATOM 958 C C . THR A 1 113 ? -0.487 -0.571 -10.126 1.00 88.56 113 THR A C 1
ATOM 960 O O . THR A 1 113 ? 0.687 -0.488 -9.781 1.00 88.56 113 THR A O 1
ATOM 963 N N . ILE A 1 114 ? -0.829 -0.837 -11.381 1.00 83.00 114 ILE A N 1
ATOM 964 C CA . ILE A 1 114 ? 0.096 -0.873 -12.508 1.00 83.00 114 ILE A CA 1
ATOM 965 C C . ILE A 1 114 ? -0.123 0.401 -13.317 1.00 83.00 114 ILE A C 1
ATOM 967 O O . ILE A 1 114 ? -1.155 0.568 -13.968 1.00 83.00 114 ILE A O 1
ATOM 971 N N . HIS A 1 115 ? 0.874 1.283 -13.274 1.00 73.31 115 HIS A N 1
ATOM 972 C CA . HIS A 1 115 ? 0.893 2.518 -14.062 1.00 73.31 115 HIS A CA 1
ATOM 973 C C . HIS A 1 115 ? 1.470 2.306 -15.466 1.00 73.31 115 HIS A C 1
ATOM 975 O O . HIS A 1 115 ? 0.912 2.797 -16.438 1.00 73.31 115 HIS A O 1
ATOM 981 N N . ASN A 1 116 ? 2.530 1.498 -15.587 1.00 67.56 116 ASN A N 1
ATOM 982 C CA . ASN A 1 116 ? 3.252 1.276 -16.844 1.00 67.56 116 ASN A CA 1
ATOM 983 C C . ASN A 1 116 ? 3.351 -0.218 -17.187 1.00 67.56 116 ASN A C 1
ATOM 985 O O . ASN A 1 116 ? 3.729 -1.032 -16.337 1.00 67.56 116 ASN A O 1
ATOM 989 N N . ARG A 1 117 ? 3.080 -0.577 -18.453 1.00 59.72 117 ARG A N 1
ATOM 990 C CA . ARG A 1 117 ? 3.211 -1.958 -18.967 1.00 59.72 117 ARG A CA 1
ATOM 991 C C . ARG A 1 117 ? 4.669 -2.431 -18.988 1.00 59.72 117 ARG A C 1
ATOM 993 O O . ARG A 1 117 ? 4.960 -3.583 -18.672 1.00 59.72 117 ARG A O 1
ATOM 1000 N N . GLN A 1 118 ? 5.590 -1.540 -19.345 1.00 55.84 118 GLN A N 1
ATOM 1001 C CA . GLN A 1 118 ? 7.035 -1.766 -19.343 1.00 55.84 118 GLN A CA 1
ATOM 1002 C C . GLN A 1 118 ? 7.734 -0.526 -18.767 1.00 55.84 118 GLN A C 1
ATOM 1004 O O . GLN A 1 118 ? 7.268 0.585 -19.007 1.00 55.84 118 GLN A O 1
ATOM 1009 N N . PRO A 1 119 ? 8.813 -0.685 -17.981 1.00 59.50 119 PRO A N 1
ATOM 1010 C CA . PRO A 1 119 ? 9.619 0.443 -17.538 1.00 59.50 119 PRO A CA 1
ATOM 1011 C C . PRO A 1 119 ? 10.263 1.106 -18.757 1.00 59.50 119 PRO A C 1
ATOM 1013 O O . PRO A 1 119 ? 10.730 0.412 -19.660 1.00 59.50 119 PRO A O 1
ATOM 1016 N N . HIS A 1 120 ? 10.293 2.439 -18.768 1.00 55.75 120 HIS A N 1
ATOM 1017 C CA . HIS A 1 120 ? 10.824 3.238 -19.878 1.00 55.75 120 HIS A CA 1
ATOM 1018 C C . HIS A 1 120 ? 12.318 3.003 -20.148 1.00 55.75 120 HIS A C 1
ATOM 1020 O O . HIS A 1 120 ? 12.803 3.319 -21.228 1.00 55.75 120 HIS A O 1
ATOM 1026 N N . GLN A 1 121 ? 13.046 2.430 -19.187 1.00 57.06 121 GLN A N 1
ATOM 1027 C CA . GLN A 1 121 ? 14.459 2.092 -19.304 1.00 57.06 121 GLN A CA 1
ATOM 1028 C C . GLN A 1 121 ? 14.676 0.703 -18.697 1.00 57.06 121 GLN A C 1
ATOM 1030 O O . GLN A 1 121 ? 14.289 0.460 -17.557 1.00 57.06 121 GLN A O 1
ATOM 1035 N N . GLY A 1 122 ? 15.260 -0.246 -19.428 1.00 58.03 122 GLY A N 1
ATOM 1036 C CA . GLY A 1 122 ? 15.498 -1.571 -18.860 1.00 58.03 122 GLY A CA 1
ATOM 1037 C C . GLY A 1 122 ? 16.500 -2.401 -19.642 1.00 58.03 122 GLY A C 1
ATOM 1038 O O . GLY A 1 122 ? 16.163 -2.955 -20.682 1.00 58.03 122 GLY A O 1
ATOM 1039 N N . ASN A 1 123 ? 17.688 -2.591 -19.064 1.00 62.78 123 ASN A N 1
ATOM 1040 C CA . ASN A 1 123 ? 18.765 -3.403 -19.643 1.00 62.78 123 ASN A CA 1
ATOM 1041 C C . ASN A 1 123 ? 18.473 -4.921 -19.663 1.00 62.78 123 ASN A C 1
ATOM 1043 O O . ASN A 1 123 ? 19.269 -5.681 -20.198 1.00 62.78 123 ASN A O 1
ATOM 1047 N N . HIS A 1 124 ? 17.332 -5.391 -19.128 1.00 72.44 124 HIS A N 1
ATOM 1048 C CA . HIS A 1 124 ? 16.956 -6.818 -19.110 1.00 72.44 124 HIS A CA 1
ATOM 1049 C C . HIS A 1 124 ? 15.423 -7.036 -19.169 1.00 72.44 124 HIS A C 1
ATOM 1051 O O . HIS A 1 124 ? 14.793 -7.370 -18.156 1.00 72.44 124 HIS A O 1
ATOM 1057 N N . PRO A 1 125 ? 14.779 -6.889 -20.342 1.00 75.56 125 PRO A N 1
ATOM 1058 C CA . PRO A 1 125 ? 13.317 -6.940 -20.472 1.00 75.56 125 PRO A CA 1
ATOM 1059 C C . PRO A 1 125 ? 12.708 -8.304 -20.109 1.00 75.56 125 PRO A C 1
ATOM 1061 O O . PRO A 1 125 ? 11.605 -8.367 -19.561 1.00 75.56 125 PRO A O 1
ATOM 1064 N N . ALA A 1 126 ? 13.413 -9.409 -20.372 1.00 79.25 126 ALA A N 1
ATOM 1065 C CA . ALA A 1 126 ? 12.951 -10.753 -20.017 1.00 79.25 126 ALA A CA 1
ATOM 1066 C C . ALA A 1 126 ? 12.910 -10.973 -18.495 1.00 79.25 126 ALA A C 1
ATOM 1068 O O . ALA A 1 126 ? 11.912 -11.472 -17.972 1.00 79.25 126 ALA A O 1
ATOM 1069 N N . LEU A 1 127 ? 13.958 -10.552 -17.779 1.00 77.75 127 LEU A N 1
ATOM 1070 C CA . LEU A 1 127 ? 14.036 -10.664 -16.321 1.00 77.75 127 LEU A CA 1
ATOM 1071 C C . LEU A 1 127 ? 12.970 -9.802 -15.642 1.00 77.75 127 LEU A C 1
ATOM 1073 O O . LEU A 1 127 ? 12.222 -10.292 -14.800 1.00 77.75 127 LEU A O 1
ATOM 1077 N N . ASN A 1 128 ? 12.831 -8.550 -16.076 1.00 78.94 128 ASN A N 1
ATOM 1078 C CA . ASN A 1 128 ? 11.786 -7.656 -15.590 1.00 78.94 128 ASN A CA 1
ATOM 1079 C C . ASN A 1 128 ? 10.379 -8.257 -15.775 1.00 78.94 128 ASN A C 1
ATOM 1081 O O . ASN A 1 128 ? 9.562 -8.234 -14.858 1.00 78.94 128 ASN A O 1
ATOM 1085 N N . ARG A 1 129 ? 10.102 -8.862 -16.938 1.00 79.50 129 ARG A N 1
ATOM 1086 C CA . ARG A 1 129 ? 8.820 -9.531 -17.206 1.00 79.50 129 ARG A CA 1
ATOM 1087 C C . ARG A 1 129 ? 8.568 -10.696 -16.250 1.00 79.50 129 ARG A C 1
ATOM 1089 O O . ARG A 1 129 ? 7.460 -10.822 -15.738 1.00 79.50 129 ARG A O 1
ATOM 1096 N N . ARG A 1 130 ? 9.579 -11.534 -15.995 1.00 83.06 130 ARG A N 1
ATOM 1097 C CA . ARG A 1 130 ? 9.477 -12.646 -15.033 1.00 83.06 130 ARG A CA 1
ATOM 1098 C C . ARG A 1 130 ? 9.194 -12.132 -13.624 1.00 83.06 130 ARG A C 1
ATOM 1100 O O . ARG A 1 130 ? 8.262 -12.608 -12.989 1.00 83.06 130 ARG A O 1
ATOM 1107 N N . LEU A 1 131 ? 9.927 -11.115 -13.175 1.00 82.12 131 LEU A N 1
ATOM 1108 C CA . LEU A 1 131 ? 9.725 -10.511 -11.858 1.00 82.12 131 LEU A CA 1
ATOM 1109 C C . LEU A 1 131 ? 8.339 -9.889 -11.704 1.00 82.12 131 LEU A C 1
ATOM 1111 O O . LEU A 1 131 ? 7.704 -10.092 -10.679 1.00 82.12 131 LEU A O 1
ATOM 1115 N N . ARG A 1 132 ? 7.829 -9.196 -12.728 1.00 81.25 132 ARG A N 1
ATOM 1116 C CA . ARG A 1 132 ? 6.462 -8.651 -12.718 1.00 81.25 132 ARG A CA 1
ATOM 1117 C C . ARG A 1 132 ? 5.399 -9.739 -12.663 1.00 81.25 132 ARG A C 1
ATOM 1119 O O . ARG A 1 132 ? 4.414 -9.565 -11.960 1.00 81.25 132 ARG A O 1
ATOM 1126 N N . ARG A 1 133 ? 5.596 -10.860 -13.367 1.00 84.38 133 ARG A N 1
ATOM 1127 C CA . ARG A 1 133 ? 4.690 -12.017 -13.278 1.00 84.38 133 ARG A CA 1
ATOM 1128 C C . ARG A 1 133 ? 4.677 -12.605 -11.872 1.00 84.38 133 ARG A C 1
ATOM 1130 O O . ARG A 1 133 ? 3.602 -12.836 -11.345 1.00 84.38 133 ARG A O 1
ATOM 1137 N N . LEU A 1 134 ? 5.846 -12.784 -11.256 1.00 83.62 134 LEU A N 1
ATOM 1138 C CA . LEU A 1 134 ? 5.940 -13.241 -9.866 1.00 83.62 134 LEU A CA 1
ATOM 1139 C C . LEU A 1 134 ? 5.282 -12.247 -8.905 1.00 83.62 134 LEU A C 1
ATOM 1141 O O . LEU A 1 134 ? 4.518 -12.641 -8.031 1.00 83.62 134 LEU A O 1
ATOM 1145 N N . TRP A 1 135 ? 5.525 -10.953 -9.109 1.00 85.12 135 TRP A N 1
ATOM 1146 C CA . TRP A 1 135 ? 4.910 -9.888 -8.328 1.00 85.12 135 TRP A CA 1
ATOM 1147 C C . TRP A 1 135 ? 3.386 -9.898 -8.445 1.00 85.12 135 TRP A C 1
ATOM 1149 O O . TRP A 1 135 ? 2.712 -9.739 -7.438 1.00 85.12 135 TRP A O 1
ATOM 1159 N N . ALA A 1 136 ? 2.834 -10.144 -9.635 1.00 86.38 136 ALA A N 1
ATOM 1160 C CA . ALA A 1 136 ? 1.392 -10.183 -9.877 1.00 86.38 136 ALA A CA 1
ATOM 1161 C C . ALA A 1 136 ? 0.654 -11.281 -9.090 1.00 86.38 136 ALA A C 1
ATOM 1163 O O . ALA A 1 136 ? -0.555 -11.179 -8.916 1.00 86.38 136 ALA A O 1
ATOM 1164 N N . LEU A 1 137 ? 1.359 -12.302 -8.590 1.00 86.75 137 LEU A N 1
ATOM 1165 C CA . LEU A 1 137 ? 0.764 -13.377 -7.787 1.00 86.75 137 LEU A CA 1
ATOM 1166 C C . LEU A 1 137 ? 0.499 -12.964 -6.328 1.00 86.75 137 LEU A C 1
ATOM 1168 O O . LEU A 1 137 ? -0.272 -13.626 -5.629 1.00 86.75 137 LEU A O 1
ATOM 1172 N N . LEU A 1 138 ? 1.144 -11.897 -5.842 1.00 87.81 138 LEU A N 1
ATOM 1173 C CA . LEU A 1 138 ? 1.072 -11.476 -4.439 1.00 87.81 138 LEU A CA 1
ATOM 1174 C C . LEU A 1 138 ? -0.133 -10.580 -4.095 1.00 87.81 138 LEU A C 1
ATOM 1176 O O . LEU A 1 138 ? -0.721 -10.800 -3.030 1.00 87.81 138 LEU A O 1
ATOM 1180 N N . PRO A 1 139 ? -0.519 -9.583 -4.911 1.00 89.88 139 PRO A N 1
ATOM 1181 C CA . PRO A 1 139 ? -1.668 -8.737 -4.631 1.00 89.88 139 PRO A CA 1
ATOM 1182 C C . PRO A 1 139 ? -2.974 -9.524 -4.610 1.00 89.88 139 PRO A C 1
ATOM 1184 O O . PRO A 1 139 ? -3.181 -10.455 -5.380 1.00 89.88 139 PRO A O 1
ATOM 1187 N N . HIS A 1 140 ? -3.882 -9.093 -3.744 1.00 92.06 140 HIS A N 1
ATOM 1188 C CA . HIS A 1 140 ? -5.270 -9.546 -3.727 1.00 92.06 140 HIS A CA 1
ATOM 1189 C C . HIS A 1 140 ? -6.096 -8.827 -4.799 1.00 92.06 140 HIS A C 1
ATOM 1191 O O . HIS A 1 140 ? -7.108 -9.342 -5.263 1.00 92.06 140 HIS A O 1
ATOM 1197 N N . LYS A 1 141 ? -5.658 -7.626 -5.189 1.00 89.88 141 LYS A N 1
ATOM 1198 C CA . LYS A 1 141 ? -6.290 -6.793 -6.206 1.00 89.88 141 LYS A CA 1
ATOM 1199 C C . LYS A 1 141 ? -5.217 -6.058 -6.998 1.00 89.88 141 LYS A C 1
ATOM 1201 O O . LYS A 1 141 ? -4.241 -5.565 -6.428 1.00 89.88 141 LYS A O 1
ATOM 1206 N N . VAL A 1 142 ? -5.419 -5.983 -8.308 1.00 87.00 142 VAL A N 1
ATOM 1207 C CA . VAL A 1 142 ? -4.565 -5.227 -9.224 1.00 87.00 142 VAL A CA 1
ATOM 1208 C C . VAL A 1 142 ? -5.398 -4.128 -9.872 1.00 87.00 142 VAL A C 1
ATOM 1210 O O . VAL A 1 142 ? -6.439 -4.414 -10.460 1.00 87.00 142 VAL A O 1
ATOM 1213 N N . HIS A 1 143 ? -4.955 -2.879 -9.752 1.00 84.44 143 HIS A N 1
ATOM 1214 C CA . HIS A 1 143 ? -5.552 -1.729 -10.429 1.00 84.44 143 HIS A CA 1
ATOM 1215 C C . HIS A 1 143 ? -4.753 -1.446 -11.694 1.00 84.44 143 HIS A C 1
ATOM 1217 O O . HIS A 1 143 ? -3.546 -1.228 -11.641 1.00 84.44 143 HIS A O 1
ATOM 1223 N N . LEU A 1 144 ? -5.411 -1.469 -12.846 1.00 75.38 144 LEU A N 1
ATOM 1224 C CA . LEU A 1 144 ? -4.787 -1.109 -14.113 1.00 75.38 144 LEU A CA 1
ATOM 1225 C C . LEU A 1 144 ? -5.123 0.348 -14.399 1.00 75.38 144 LEU A C 1
ATOM 1227 O O . LEU A 1 144 ? -6.278 0.671 -14.649 1.00 75.38 144 LEU A O 1
ATOM 1231 N N . HIS A 1 145 ? -4.116 1.219 -14.388 1.00 65.94 145 HIS A N 1
ATOM 1232 C CA . HIS A 1 145 ? -4.327 2.630 -14.714 1.00 65.94 145 HIS A CA 1
ATOM 1233 C C . HIS A 1 145 ? -4.535 2.851 -16.230 1.00 65.94 145 HIS A C 1
ATOM 1235 O O . HIS A 1 145 ? -4.985 3.911 -16.656 1.00 65.94 145 HIS A O 1
ATOM 1241 N N . CYS A 1 146 ? -4.222 1.849 -17.064 1.00 60.31 146 CYS A N 1
ATOM 1242 C CA . CYS A 1 146 ? -4.499 1.846 -18.499 1.00 60.31 146 CYS A CA 1
ATOM 1243 C C . CYS A 1 146 ? -4.812 0.414 -18.989 1.00 60.31 146 CYS A C 1
ATOM 1245 O O . CYS A 1 146 ? -4.049 -0.505 -18.667 1.00 60.31 146 CYS A O 1
ATOM 1247 N N . PRO A 1 147 ? -5.872 0.187 -19.798 1.00 50.88 147 PRO A N 1
ATOM 1248 C CA . PRO A 1 147 ? -6.236 -1.142 -20.316 1.00 50.88 147 PRO A CA 1
ATOM 1249 C C . PRO A 1 147 ? -5.110 -1.835 -21.093 1.00 50.88 147 PRO A C 1
ATOM 1251 O O . PRO A 1 147 ? -5.030 -3.063 -21.145 1.00 50.88 147 PRO A O 1
ATOM 1254 N N . SER A 1 148 ? -4.199 -1.054 -21.678 1.00 53.12 148 SER A N 1
ATOM 1255 C CA . SER A 1 148 ? -3.049 -1.566 -22.420 1.00 53.12 148 SER A CA 1
ATOM 1256 C C . SER A 1 148 ? -2.028 -2.294 -21.536 1.00 53.12 148 SER A C 1
ATOM 1258 O O . SER A 1 148 ? -1.224 -3.052 -22.075 1.00 53.12 148 SER A O 1
ATOM 1260 N N . ALA A 1 149 ? -2.066 -2.127 -20.207 1.00 49.81 149 ALA A N 1
ATOM 1261 C CA . ALA A 1 149 ? -1.132 -2.747 -19.266 1.00 49.81 149 ALA A CA 1
ATOM 1262 C C . ALA A 1 149 ? -1.485 -4.197 -18.867 1.00 49.81 149 ALA A C 1
ATOM 1264 O O . ALA A 1 149 ? -0.646 -4.870 -18.273 1.00 49.81 149 ALA A O 1
ATOM 1265 N N . GLY A 1 150 ? -2.690 -4.682 -19.197 1.00 48.31 150 GLY A N 1
ATOM 1266 C CA . GLY A 1 150 ? -3.210 -5.988 -18.758 1.00 48.31 150 GLY A CA 1
ATOM 1267 C C . GLY A 1 150 ? -3.055 -7.164 -19.735 1.00 48.31 150 GLY A C 1
ATOM 1268 O O . GLY A 1 150 ? -3.536 -8.247 -19.420 1.00 48.31 150 GLY A O 1
ATOM 1269 N N . ARG A 1 151 ? -2.429 -6.972 -20.907 1.00 44.09 151 ARG A N 1
ATOM 1270 C CA . ARG A 1 151 ? -2.199 -8.036 -21.911 1.00 44.09 151 ARG A CA 1
ATOM 1271 C C . ARG A 1 151 ? -0.770 -8.578 -21.884 1.00 44.09 151 ARG A C 1
ATOM 1273 O O . ARG A 1 151 ? 0.179 -7.756 -21.843 1.00 44.09 151 ARG A O 1
#

Solvent-accessible surface area (backbone atoms only — not comparable to full-atom values): 8640 Å² total; per-residue (Å²): 130,82,50,75,46,53,53,49,49,50,54,49,34,73,76,34,80,71,48,40,33,40,36,34,32,58,24,49,77,84,72,36,65,93,82,29,71,64,43,64,56,40,41,48,42,74,73,55,72,42,80,73,41,46,68,51,60,33,79,62,92,55,72,64,59,38,55,43,30,69,73,66,49,42,44,34,37,40,39,41,78,90,80,58,55,50,73,77,38,45,58,55,49,53,52,46,50,52,55,51,50,51,25,42,74,52,70,39,43,34,36,33,39,44,75,65,72,62,71,96,57,55,89,47,65,69,60,48,51,51,51,50,56,60,53,63,71,67,41,80,40,75,44,68,76,40,82,83,51,77,116

Sequence (151 aa):
MATAAEQLSEEYRRLNPALEKVYVIPDIARVSAQNSYLFLLYREFLEGSIPGVLLESFSFLHPRIVWRRLRGEQSLLHHHWFEFHNLRTFLNVLWKLFWLSLYRLAGGKIVWTIHNRQPHQGNHPALNRRLRRLWALLPHKVHLHCPSAGR